Protein AF-A0AAE4SD06-F1 (afdb_monomer_lite)

Sequence (171 aa):
MPLDFTPTSIVKAAKRSFTVPITTATAFDANIAALKAADNPLGATAYQTAGASVDGVTIANEYYKATIAYLSPLGEVIGSVVIDAPTRSSYDVIVAHILADTALTAKFAADAVADR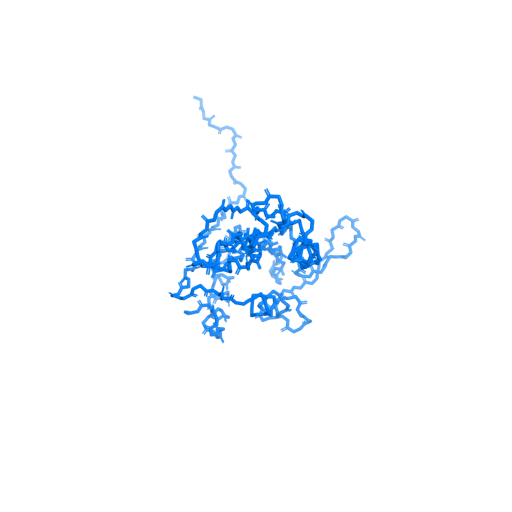DNTKDSWNVRLKIHDPTGEIYFLNFTRKDLRISSYENDAILAKVDAWADGVNSLN

Foldseek 3Di:
DDDPDDDPDDKDKDKAWAPAFQQDVVLQVVVVVLCQDPPNLLQFQWDDDPNDIDGQKDWPFKKKKWKKFKADPVRHGLDIDIDIARDPVRVVVVVVVVQPPLVVSCVSPVRIHIDTPSVPMKIWTKMWGQHPVRFIWIWIDIRTMIMIIGDRDVVSVVSVVVVLVVRPSRD

pLDDT: mean 94.77, std 4.52, range [63.09, 98.5]

Radius of gyration: 20.65 Å; chains: 1; bounding box: 43×36×71 Å

Organism: NCBI:txid3028300

Secondary structure (DSSP, 8-state):
----PPP----EEEEEE-SS----HHHHHHHHHHHHSTT-TT----EEETTEEE-SEEEEEEEEEEEEEEE-TTS-EEEEEEEEESSHHHHHHHHHHHHH-HHHHHHH-TT-EEEE-TTS-EEEEEEEEE-TTS-EEEEEEESSEEEEEEE--HHHHHHHHHHHHT-GGG-

Structure (mmCIF, N/CA/C/O backbone):
data_AF-A0AAE4SD06-F1
#
_entry.id   AF-A0AAE4SD06-F1
#
loop_
_atom_site.group_PDB
_atom_site.id
_atom_site.type_symbol
_atom_site.label_atom_id
_atom_site.label_alt_id
_atom_site.label_comp_id
_atom_site.label_asym_id
_atom_site.label_entity_id
_atom_site.label_seq_id
_atom_site.pdbx_PDB_ins_code
_atom_site.Cartn_x
_atom_site.Cartn_y
_atom_site.Cartn_z
_atom_site.occupancy
_atom_site.B_iso_or_equiv
_atom_site.auth_seq_id
_atom_site.auth_comp_id
_atom_site.auth_asym_id
_atom_site.auth_atom_id
_atom_site.pdbx_PDB_model_num
ATOM 1 N N . MET A 1 1 ? 13.742 8.979 43.463 1.00 63.09 1 MET A N 1
ATOM 2 C CA . MET A 1 1 ? 12.519 9.787 43.277 1.00 63.09 1 MET A CA 1
ATOM 3 C C . MET A 1 1 ? 11.553 8.944 42.453 1.00 63.09 1 MET A C 1
ATOM 5 O O . MET A 1 1 ? 12.032 8.369 41.480 1.00 63.09 1 MET A O 1
ATOM 9 N N . PRO A 1 2 ? 10.285 8.755 42.857 1.00 76.12 2 PRO A N 1
ATOM 10 C CA . PRO A 1 2 ? 9.317 8.011 42.049 1.00 76.12 2 PRO A CA 1
ATOM 11 C C . PRO A 1 2 ? 9.029 8.769 40.748 1.00 76.12 2 PRO A C 1
ATOM 13 O O . PRO A 1 2 ? 9.145 9.994 40.719 1.00 76.12 2 PRO A O 1
ATOM 16 N N . LEU A 1 3 ? 8.684 8.052 39.680 1.00 76.62 3 LEU A N 1
ATOM 17 C CA . LEU A 1 3 ? 8.237 8.671 38.433 1.00 76.62 3 LEU A CA 1
ATOM 18 C C . LEU A 1 3 ? 6.864 9.330 38.663 1.00 76.62 3 LEU A C 1
ATOM 20 O O . LEU A 1 3 ? 5.967 8.676 39.184 1.00 76.62 3 LEU A O 1
ATOM 24 N N . ASP A 1 4 ? 6.696 10.588 38.253 1.00 87.94 4 ASP A N 1
ATOM 25 C CA . ASP A 1 4 ? 5.440 11.360 38.389 1.00 87.94 4 ASP A CA 1
ATOM 26 C C . ASP A 1 4 ? 4.458 11.135 37.215 1.00 87.94 4 ASP A C 1
ATOM 28 O O . ASP A 1 4 ? 3.412 11.764 37.101 1.00 87.94 4 ASP A O 1
ATOM 32 N N . PHE A 1 5 ? 4.791 10.223 36.298 1.00 85.25 5 PHE A N 1
ATOM 33 C CA . PHE A 1 5 ? 3.945 9.889 35.154 1.00 85.25 5 PHE A CA 1
ATOM 34 C C . PHE A 1 5 ? 3.214 8.572 35.403 1.00 85.25 5 PHE A C 1
ATOM 36 O O . PHE A 1 5 ? 3.845 7.532 35.592 1.00 85.25 5 PHE A O 1
ATOM 43 N N . THR A 1 6 ? 1.880 8.616 35.351 1.00 85.56 6 THR A N 1
ATOM 44 C CA . THR A 1 6 ? 1.028 7.418 35.360 1.00 85.56 6 THR A CA 1
ATOM 45 C C . THR A 1 6 ? 0.612 7.085 33.924 1.00 85.56 6 THR A C 1
ATOM 47 O O . THR A 1 6 ? 0.105 7.970 33.231 1.00 85.56 6 THR A O 1
ATOM 50 N N . PRO A 1 7 ? 0.820 5.845 33.445 1.00 80.44 7 PRO A N 1
ATOM 51 C CA . PRO A 1 7 ? 0.383 5.444 32.112 1.00 80.44 7 PRO A CA 1
ATOM 52 C C . PRO A 1 7 ? -1.144 5.510 32.003 1.00 80.44 7 PRO A C 1
ATOM 54 O O . PRO A 1 7 ? -1.859 5.043 32.886 1.00 80.44 7 PRO A O 1
ATOM 57 N N . THR A 1 8 ? -1.640 6.089 30.911 1.00 83.31 8 THR A N 1
ATOM 58 C CA . THR A 1 8 ? -3.081 6.243 30.650 1.00 83.31 8 THR A CA 1
ATOM 59 C C . THR A 1 8 ? -3.677 5.090 29.843 1.00 83.31 8 THR A C 1
ATOM 61 O O . THR A 1 8 ? -4.892 4.942 29.819 1.00 83.31 8 THR A O 1
ATOM 64 N N . SER A 1 9 ? -2.838 4.295 29.174 1.00 80.75 9 SER A N 1
ATOM 65 C CA . SER A 1 9 ? -3.232 3.211 28.262 1.00 80.75 9 SER A CA 1
ATOM 66 C C . SER A 1 9 ? -2.121 2.167 28.127 1.00 80.75 9 SER A C 1
ATOM 68 O O . SER A 1 9 ? -0.939 2.472 28.320 1.00 80.75 9 SER A O 1
ATOM 70 N N . ILE A 1 10 ? -2.495 0.935 27.765 1.00 87.69 10 ILE A N 1
ATOM 71 C CA . ILE A 1 10 ? -1.563 -0.122 27.350 1.00 87.69 10 ILE A CA 1
ATOM 72 C C . ILE A 1 10 ? -1.988 -0.593 25.964 1.00 87.69 10 ILE A C 1
ATOM 74 O O . ILE A 1 10 ? -2.917 -1.384 25.819 1.00 87.69 10 ILE A O 1
ATOM 78 N N . VAL A 1 11 ? -1.258 -0.136 24.950 1.00 93.62 11 VAL A N 1
ATOM 79 C CA . VAL A 1 11 ? -1.502 -0.508 23.556 1.00 93.62 11 VAL A CA 1
ATOM 80 C C . VAL A 1 11 ? -0.590 -1.645 23.095 1.00 93.62 11 VAL A C 1
ATOM 82 O O . VAL A 1 11 ? 0.543 -1.798 23.557 1.00 93.62 11 VAL A O 1
ATOM 85 N N . LYS A 1 12 ? -1.077 -2.428 22.134 1.00 97.25 12 LYS A N 1
ATOM 86 C CA . LYS A 1 12 ? -0.453 -3.637 21.591 1.00 97.25 12 LYS A CA 1
ATOM 87 C C . LYS A 1 12 ? -0.133 -3.477 20.102 1.00 97.25 12 LYS A C 1
ATOM 89 O O . LYS A 1 12 ? -0.579 -2.548 19.419 1.00 97.25 12 LYS A O 1
ATOM 94 N N . ALA A 1 13 ? 0.679 -4.399 19.590 1.00 97.62 13 ALA A N 1
ATOM 95 C CA . ALA A 1 13 ? 0.991 -4.523 18.173 1.00 97.62 13 ALA A CA 1
ATOM 96 C C . ALA A 1 13 ? 1.226 -5.991 17.806 1.00 97.62 13 ALA A C 1
ATOM 98 O O . ALA A 1 13 ? 1.807 -6.741 18.587 1.00 97.62 13 ALA A O 1
ATOM 99 N N . ALA A 1 14 ? 0.832 -6.371 16.594 1.00 98.12 14 ALA A N 1
ATOM 100 C CA . ALA A 1 14 ? 1.065 -7.697 16.036 1.00 98.12 14 ALA A CA 1
ATOM 101 C C . ALA A 1 14 ? 1.395 -7.588 14.543 1.00 98.12 14 ALA A C 1
ATOM 103 O O . ALA A 1 14 ? 1.080 -6.591 13.890 1.00 98.12 14 ALA A O 1
ATOM 104 N N . LYS A 1 15 ? 2.067 -8.602 14.000 1.00 97.81 15 LYS A N 1
ATOM 105 C CA . LYS A 1 15 ? 2.449 -8.666 12.588 1.00 97.81 15 LYS A CA 1
ATOM 106 C C . LYS A 1 15 ? 2.148 -10.055 12.037 1.00 97.81 15 LYS A C 1
ATOM 108 O O . LYS A 1 15 ? 2.563 -11.046 12.630 1.00 97.81 15 LYS A O 1
ATOM 113 N N . ARG A 1 16 ? 1.522 -10.089 10.865 1.00 97.50 16 ARG A N 1
ATOM 114 C CA . ARG A 1 16 ? 1.410 -11.254 9.988 1.00 97.50 16 ARG A CA 1
ATOM 115 C C . ARG A 1 16 ? 2.356 -11.058 8.806 1.00 97.50 16 ARG A C 1
ATOM 117 O O . ARG A 1 16 ? 2.319 -10.018 8.156 1.00 97.50 16 ARG A O 1
ATOM 124 N N . SER A 1 17 ? 3.211 -12.039 8.547 1.00 96.75 17 SER A N 1
ATOM 125 C CA . SER A 1 17 ? 4.029 -12.089 7.329 1.00 96.75 17 SER A CA 1
ATOM 126 C C . SER A 1 17 ? 3.324 -12.972 6.307 1.00 96.75 17 SER A C 1
ATOM 128 O O . SER A 1 17 ? 2.794 -14.012 6.685 1.00 96.75 17 SER A O 1
ATOM 130 N N . PHE A 1 18 ? 3.340 -12.579 5.039 1.00 94.62 18 PHE A N 1
ATOM 131 C CA . PHE A 1 18 ? 2.748 -13.362 3.954 1.00 94.62 18 PHE A CA 1
ATOM 132 C C . PHE A 1 18 ? 3.744 -14.419 3.481 1.00 94.62 18 PHE A C 1
ATOM 134 O O . PHE A 1 18 ? 4.952 -14.151 3.447 1.00 94.62 18 PHE A O 1
ATOM 141 N N . THR A 1 19 ? 3.270 -15.607 3.099 1.00 91.75 19 THR A N 1
ATOM 142 C CA . THR A 1 19 ? 4.166 -16.644 2.560 1.00 91.75 19 THR A CA 1
ATOM 143 C C . THR A 1 19 ? 4.725 -16.258 1.192 1.00 91.75 19 THR A C 1
ATOM 145 O O . THR A 1 19 ? 5.889 -16.538 0.898 1.00 9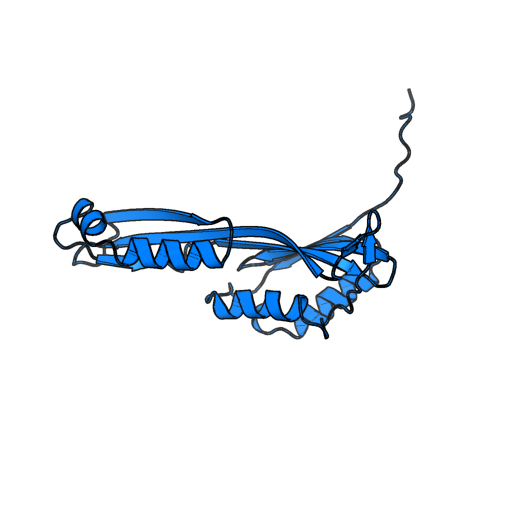1.75 19 THR A O 1
ATOM 148 N N . VAL A 1 20 ? 3.929 -15.551 0.384 1.00 92.00 20 VAL A N 1
ATOM 149 C CA . VAL A 1 20 ? 4.321 -15.031 -0.928 1.00 92.00 20 VAL A CA 1
ATOM 150 C C . VAL A 1 20 ? 4.098 -13.517 -0.972 1.00 92.00 20 VAL A C 1
ATOM 152 O O . VAL A 1 20 ? 3.016 -13.046 -0.623 1.00 92.00 20 VAL A O 1
ATOM 155 N N . PRO A 1 21 ? 5.087 -12.717 -1.419 1.00 94.00 21 PRO A N 1
ATOM 156 C CA . PRO A 1 21 ? 4.880 -11.288 -1.593 1.00 94.00 21 PRO A CA 1
ATOM 157 C C . PRO A 1 21 ? 3.788 -10.988 -2.623 1.00 94.00 21 PRO A C 1
ATOM 159 O O . PRO A 1 21 ? 3.771 -11.580 -3.701 1.00 94.00 21 PRO A O 1
ATOM 162 N N . ILE A 1 22 ? 2.948 -9.991 -2.353 1.00 94.00 22 ILE A N 1
ATOM 163 C CA . ILE A 1 22 ? 1.975 -9.485 -3.324 1.00 94.00 22 ILE A CA 1
ATOM 164 C C . ILE A 1 22 ? 2.740 -8.930 -4.534 1.00 94.00 22 ILE A C 1
ATOM 166 O O . ILE A 1 22 ? 3.547 -8.000 -4.421 1.00 94.00 22 ILE A O 1
ATOM 170 N N . THR A 1 23 ? 2.526 -9.527 -5.705 1.00 90.62 23 THR A N 1
ATOM 171 C CA . THR A 1 23 ? 3.340 -9.270 -6.903 1.00 90.62 23 THR A CA 1
ATOM 172 C C . THR A 1 23 ? 2.794 -8.162 -7.790 1.00 90.62 23 THR A C 1
ATOM 174 O O . THR A 1 23 ? 3.577 -7.514 -8.479 1.00 90.62 23 THR A O 1
ATOM 177 N N . THR A 1 24 ? 1.485 -7.911 -7.758 1.00 89.62 24 THR A N 1
ATOM 178 C CA . THR A 1 24 ? 0.836 -6.914 -8.614 1.00 89.62 24 THR A CA 1
ATOM 179 C C . THR A 1 24 ? 0.233 -5.796 -7.789 1.00 89.62 24 THR A C 1
ATOM 181 O O . THR A 1 24 ? -0.307 -6.008 -6.700 1.00 89.62 24 THR A O 1
ATOM 184 N N . ALA A 1 25 ? 0.307 -4.584 -8.329 1.00 89.81 25 ALA A N 1
ATOM 185 C CA . ALA A 1 25 ? -0.241 -3.437 -7.638 1.00 89.81 25 ALA A CA 1
ATOM 186 C C . ALA A 1 25 ? -1.770 -3.479 -7.575 1.00 89.81 25 ALA A C 1
ATOM 188 O O . ALA A 1 25 ? -2.343 -3.130 -6.557 1.00 89.81 25 ALA A O 1
ATOM 189 N N . THR A 1 26 ? -2.426 -4.026 -8.601 1.00 91.38 26 THR A N 1
ATOM 190 C CA . THR A 1 26 ? -3.875 -4.265 -8.592 1.00 91.38 26 THR A CA 1
ATOM 191 C C . THR A 1 26 ? -4.312 -5.150 -7.423 1.00 91.38 26 THR A C 1
ATOM 193 O O . THR A 1 26 ? -5.295 -4.831 -6.764 1.00 91.38 26 THR A O 1
ATOM 196 N N . ALA A 1 27 ? -3.587 -6.239 -7.132 1.00 93.25 27 ALA A N 1
ATOM 197 C CA . ALA A 1 27 ? -3.910 -7.099 -5.991 1.00 93.25 27 ALA A CA 1
ATOM 198 C C . ALA A 1 27 ? -3.667 -6.385 -4.654 1.00 93.25 27 ALA A C 1
ATOM 200 O O . ALA A 1 27 ? -4.447 -6.539 -3.719 1.00 93.25 27 ALA A O 1
ATOM 201 N N . PHE A 1 28 ? -2.609 -5.574 -4.567 1.00 95.31 28 PHE A N 1
ATOM 202 C CA . PHE A 1 28 ? -2.333 -4.766 -3.382 1.00 95.31 28 PHE A CA 1
ATOM 203 C C . PHE A 1 28 ? -3.433 -3.720 -3.138 1.00 95.31 28 PHE A C 1
ATOM 205 O O . PHE A 1 28 ? -3.999 -3.666 -2.047 1.00 95.31 28 PHE A O 1
ATOM 212 N N . ASP A 1 29 ? -3.791 -2.955 -4.168 1.00 95.00 29 ASP A N 1
ATOM 213 C CA . ASP A 1 29 ? -4.805 -1.900 -4.111 1.00 95.00 29 ASP A CA 1
ATOM 214 C C . ASP A 1 29 ? -6.200 -2.464 -3.823 1.00 95.00 29 ASP A C 1
ATOM 216 O O . ASP A 1 29 ? -6.976 -1.832 -3.108 1.00 95.00 29 ASP A O 1
ATOM 220 N N . ALA A 1 30 ? -6.513 -3.671 -4.308 1.00 95.69 30 ALA A N 1
ATOM 221 C CA . ALA A 1 30 ? -7.773 -4.349 -4.011 1.00 95.69 30 ALA A CA 1
ATOM 222 C C . ALA A 1 30 ? -7.960 -4.599 -2.504 1.00 95.69 30 ALA A C 1
ATOM 224 O O . ALA A 1 30 ? -9.058 -4.398 -1.987 1.00 95.69 30 ALA A O 1
ATOM 225 N N . ASN A 1 31 ? -6.892 -4.957 -1.780 1.00 96.25 31 ASN A N 1
ATOM 226 C CA . ASN A 1 31 ? -6.951 -5.135 -0.325 1.00 96.25 31 ASN A CA 1
ATOM 227 C C . ASN A 1 31 ? -7.241 -3.814 0.397 1.00 96.25 31 ASN A C 1
ATOM 229 O O . ASN A 1 31 ? -8.057 -3.765 1.318 1.00 96.25 31 ASN A O 1
ATOM 233 N N . ILE A 1 32 ? -6.606 -2.725 -0.046 1.00 96.94 32 ILE A N 1
ATOM 234 C CA . ILE A 1 32 ? -6.834 -1.389 0.516 1.00 96.94 32 ILE A CA 1
ATOM 235 C C . ILE A 1 32 ? -8.254 -0.902 0.205 1.00 96.94 32 ILE A C 1
ATOM 237 O O . ILE A 1 32 ? -8.928 -0.361 1.082 1.00 96.94 32 ILE A O 1
ATOM 241 N N . ALA A 1 33 ? -8.730 -1.119 -1.021 1.00 96.44 33 ALA A N 1
ATOM 242 C CA . ALA A 1 33 ? -10.077 -0.759 -1.442 1.00 96.44 33 ALA A CA 1
ATOM 243 C C . ALA A 1 33 ? -11.145 -1.523 -0.647 1.00 96.44 33 ALA A C 1
ATOM 245 O O . ALA A 1 33 ? -12.097 -0.902 -0.181 1.00 96.44 33 ALA A O 1
ATOM 24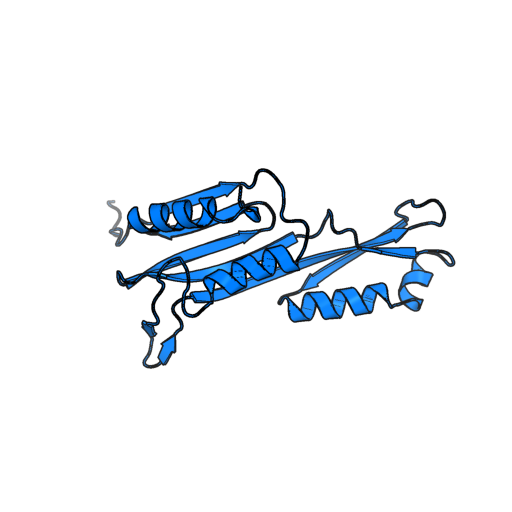6 N N . ALA A 1 34 ? -10.955 -2.828 -0.419 1.00 96.69 34 ALA A N 1
ATOM 247 C CA . ALA A 1 34 ? -11.866 -3.646 0.383 1.00 96.69 34 ALA A CA 1
ATOM 248 C C . ALA A 1 34 ? -11.999 -3.129 1.826 1.00 96.69 34 ALA A C 1
ATOM 250 O O . ALA A 1 34 ? -13.100 -3.068 2.367 1.00 96.69 34 ALA A O 1
ATOM 251 N N . LEU A 1 35 ? -10.897 -2.689 2.441 1.00 97.06 35 LEU A N 1
ATOM 252 C CA . LEU A 1 35 ? -10.925 -2.098 3.784 1.00 97.06 35 LEU A CA 1
ATOM 253 C C . LEU A 1 35 ? -11.604 -0.725 3.831 1.00 97.06 35 LEU A C 1
ATOM 255 O O . LEU A 1 35 ? -12.135 -0.348 4.869 1.00 97.06 35 LEU A O 1
ATOM 259 N N . LYS A 1 36 ? -11.586 0.034 2.733 1.00 96.62 36 LYS A N 1
ATOM 260 C CA . LYS A 1 36 ? -12.210 1.364 2.644 1.00 96.62 36 LYS A CA 1
ATOM 261 C C . LYS A 1 36 ? -13.652 1.336 2.129 1.00 96.62 36 LYS A C 1
ATOM 263 O O . LYS A 1 36 ? -14.271 2.394 2.033 1.00 96.62 36 LYS A O 1
ATOM 268 N N . ALA A 1 37 ? -14.166 0.169 1.755 1.00 95.69 37 ALA A N 1
ATOM 269 C CA . ALA A 1 37 ? -15.518 0.026 1.239 1.00 95.69 37 ALA A CA 1
ATOM 270 C C . ALA A 1 37 ? -16.575 0.321 2.320 1.00 95.69 37 ALA A C 1
ATOM 272 O O . ALA A 1 37 ? -16.298 0.284 3.519 1.00 95.69 37 ALA A O 1
ATOM 273 N N . ALA A 1 38 ? -17.808 0.614 1.901 1.00 90.88 38 ALA A N 1
ATOM 274 C CA . ALA A 1 38 ? -18.904 0.870 2.838 1.00 90.88 38 ALA A CA 1
ATOM 275 C C . ALA A 1 38 ? -19.217 -0.364 3.707 1.00 90.88 38 ALA A C 1
ATOM 277 O O . ALA A 1 38 ? -19.500 -0.235 4.895 1.00 90.88 38 ALA A O 1
ATOM 278 N N . ASP A 1 39 ? -19.104 -1.556 3.126 1.00 92.94 39 ASP A N 1
ATOM 279 C CA . ASP A 1 39 ? -19.237 -2.869 3.757 1.00 92.94 39 ASP A CA 1
ATOM 280 C C . ASP A 1 39 ? -17.893 -3.402 4.282 1.00 92.94 39 ASP A C 1
ATOM 282 O O . ASP A 1 39 ? -17.635 -4.605 4.235 1.00 92.94 39 ASP A O 1
ATOM 286 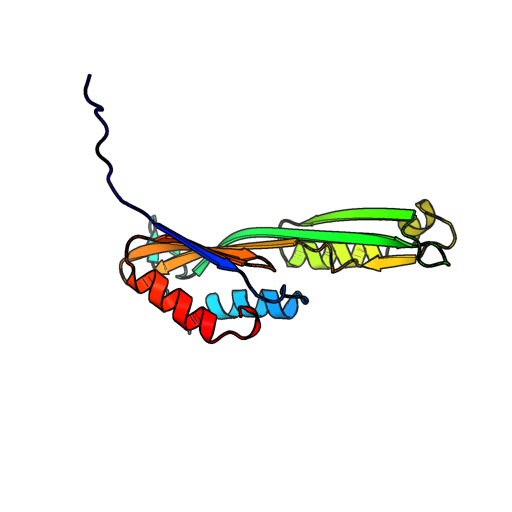N N . ASN A 1 40 ? -17.020 -2.509 4.774 1.00 95.00 40 ASN A N 1
ATOM 287 C CA . ASN A 1 40 ? -15.681 -2.896 5.205 1.00 95.00 40 ASN A CA 1
ATOM 288 C C . ASN A 1 40 ? -15.714 -4.092 6.184 1.00 95.00 40 ASN A C 1
ATOM 290 O O . ASN A 1 40 ? -16.485 -4.101 7.150 1.00 95.00 40 ASN A O 1
ATOM 294 N N . PRO A 1 41 ? -14.830 -5.084 5.990 1.00 95.88 41 PRO A N 1
ATOM 295 C CA . PRO A 1 41 ? -14.899 -6.357 6.705 1.00 95.88 41 PRO A CA 1
ATOM 296 C C . PRO A 1 41 ? -14.531 -6.251 8.191 1.00 95.88 41 PRO A C 1
ATOM 298 O O . PRO A 1 41 ? -14.779 -7.181 8.954 1.00 95.88 41 PRO A O 1
ATOM 301 N N . LEU A 1 42 ? -13.945 -5.129 8.617 1.00 97.00 42 LEU A N 1
ATOM 302 C CA . LEU A 1 42 ? -13.561 -4.889 10.010 1.00 97.00 42 LEU A CA 1
ATOM 303 C C . LEU A 1 42 ? -14.674 -4.198 10.814 1.00 97.00 42 LEU A C 1
ATOM 305 O O . LEU A 1 42 ? -14.547 -4.043 12.030 1.00 97.00 42 LEU A O 1
ATOM 309 N N . GLY A 1 43 ? -15.768 -3.805 10.152 1.00 96.00 43 GLY A N 1
ATOM 310 C CA . GLY A 1 43 ? -16.897 -3.114 10.768 1.00 96.00 43 GLY A CA 1
ATOM 311 C C . GLY A 1 43 ? -16.554 -1.711 11.265 1.00 96.00 43 GLY A C 1
ATOM 312 O O . GLY A 1 43 ? -17.187 -1.232 12.199 1.00 96.00 43 GLY A O 1
ATOM 313 N N . ALA A 1 44 ? -15.542 -1.065 10.686 1.00 97.31 44 ALA A N 1
ATOM 314 C CA . ALA A 1 44 ? -15.123 0.279 11.049 1.00 97.31 44 ALA A CA 1
ATOM 315 C C . ALA A 1 44 ? -16.253 1.291 10.823 1.00 97.31 44 ALA A C 1
ATOM 317 O O . ALA A 1 44 ? -16.948 1.241 9.804 1.00 97.31 44 ALA A O 1
ATOM 318 N N . THR A 1 45 ? -16.415 2.226 11.756 1.00 96.88 45 THR A N 1
ATOM 319 C CA . THR A 1 45 ? -17.509 3.207 11.752 1.00 96.88 45 THR A CA 1
ATOM 320 C C . THR A 1 45 ? -16.977 4.626 11.680 1.00 96.88 45 THR A C 1
ATOM 322 O O . THR A 1 45 ? -15.947 4.945 12.271 1.00 96.88 45 THR A O 1
ATOM 325 N N . ALA A 1 46 ? -17.691 5.497 10.966 1.00 96.12 46 ALA A N 1
ATOM 326 C CA . ALA A 1 46 ? -17.384 6.921 10.959 1.00 96.12 46 ALA A CA 1
ATOM 327 C C . ALA A 1 46 ? -17.490 7.513 12.374 1.00 96.12 46 ALA A C 1
ATOM 329 O O . ALA A 1 46 ? -18.316 7.085 13.183 1.00 96.12 46 ALA A O 1
ATOM 330 N N . TYR A 1 47 ? -16.669 8.520 12.657 1.00 94.94 47 TYR A N 1
ATOM 331 C CA . TYR A 1 47 ? -16.608 9.171 13.963 1.00 94.94 47 TYR A CA 1
ATOM 332 C C . TYR A 1 47 ? -16.499 10.689 13.823 1.00 94.94 47 TYR A C 1
ATOM 334 O O . TYR A 1 47 ? -16.252 11.215 12.738 1.00 94.94 47 TYR A O 1
ATOM 342 N N . GLN A 1 48 ? -16.724 11.408 14.922 1.00 95.56 48 GLN A N 1
ATOM 343 C CA . GLN A 1 48 ? -16.650 12.868 14.952 1.00 95.56 48 GLN A CA 1
ATOM 344 C C . GLN A 1 48 ? -15.353 13.318 15.620 1.00 95.56 48 GLN A C 1
ATOM 346 O O . GLN A 1 48 ? -15.009 12.858 16.708 1.00 95.56 48 GLN A O 1
ATOM 351 N N . THR A 1 49 ? -14.640 14.256 15.002 1.00 91.81 49 THR A N 1
ATOM 352 C CA . THR A 1 49 ? -13.462 14.894 15.597 1.00 91.81 49 THR A CA 1
ATOM 353 C C . THR A 1 49 ? -13.468 16.382 15.285 1.00 91.81 49 THR A C 1
ATOM 355 O O . THR A 1 49 ? -13.699 16.778 14.147 1.00 91.81 49 THR A O 1
ATOM 358 N N . ALA A 1 50 ? -13.280 17.226 16.302 1.00 91.00 50 ALA A N 1
ATOM 359 C CA . ALA A 1 50 ? -13.315 18.687 16.159 1.00 91.00 50 ALA A CA 1
ATOM 360 C C . ALA A 1 50 ? -14.549 19.230 15.388 1.00 91.00 50 ALA A C 1
ATOM 362 O O . ALA A 1 50 ? -14.451 20.214 14.662 1.00 91.00 50 ALA A O 1
ATOM 363 N N . GLY A 1 51 ? -15.712 18.579 15.533 1.00 90.94 51 GLY A N 1
ATOM 364 C CA . GLY A 1 51 ? -16.953 18.961 14.845 1.00 90.94 51 GLY A CA 1
ATOM 365 C C . GLY A 1 51 ? -17.057 18.524 13.377 1.00 90.94 51 GLY A C 1
ATOM 366 O O . GLY A 1 51 ? -18.046 18.858 12.731 1.00 90.94 51 GLY A O 1
ATOM 367 N N . ALA A 1 52 ? -16.081 17.774 12.858 1.00 93.38 52 ALA A N 1
ATOM 368 C CA . ALA A 1 52 ? -16.088 17.212 11.511 1.00 93.38 52 ALA A CA 1
ATOM 369 C C . ALA A 1 52 ? -16.208 15.681 11.535 1.00 93.38 52 ALA A C 1
ATOM 371 O O . ALA A 1 52 ? -15.593 15.009 12.371 1.00 93.38 52 ALA A O 1
ATOM 372 N N . SER A 1 53 ? -16.968 15.142 10.578 1.00 95.00 53 SER A N 1
ATOM 373 C CA . SER A 1 53 ? -17.111 13.698 10.398 1.00 95.00 53 SER A CA 1
ATOM 374 C C . SER A 1 53 ? -15.895 13.145 9.666 1.00 95.00 53 SER A C 1
ATOM 376 O O . SER A 1 53 ? -15.459 13.704 8.660 1.00 95.00 53 SER A O 1
ATOM 378 N N . VAL A 1 54 ? -15.345 12.056 10.195 1.00 95.44 54 VAL A N 1
ATOM 379 C CA . VAL A 1 54 ? -14.223 11.315 9.622 1.00 95.44 54 VAL A CA 1
ATOM 380 C C . VAL A 1 54 ? -14.683 9.898 9.326 1.00 95.44 54 VAL A C 1
ATOM 382 O O . VAL A 1 54 ? -15.313 9.260 10.172 1.00 95.44 54 VAL A O 1
ATOM 385 N N . ASP A 1 55 ? -14.341 9.406 8.139 1.00 96.50 55 ASP A N 1
ATOM 386 C CA . ASP A 1 55 ? -14.633 8.036 7.727 1.00 96.50 55 ASP A CA 1
ATOM 387 C C . ASP A 1 55 ? -13.998 7.016 8.682 1.00 96.50 55 ASP A C 1
ATOM 389 O O . ASP A 1 55 ? -12.924 7.242 9.248 1.00 96.50 55 ASP A O 1
ATOM 393 N N . GLY A 1 56 ? -14.643 5.856 8.831 1.00 96.94 56 GLY A N 1
ATOM 394 C CA . GLY A 1 56 ? -14.155 4.799 9.723 1.00 96.94 56 GLY A CA 1
ATOM 395 C C . GLY A 1 56 ? -12.789 4.242 9.324 1.00 96.94 56 GLY A C 1
ATOM 396 O O . GLY A 1 56 ? -12.048 3.769 10.183 1.00 96.94 56 GLY A O 1
ATOM 397 N N . VAL A 1 57 ? -12.426 4.350 8.042 1.00 98.12 57 VAL A N 1
ATOM 398 C CA . VAL A 1 57 ? -11.105 3.986 7.523 1.00 98.12 57 VAL A CA 1
ATOM 399 C C . VAL A 1 57 ? -10.553 5.129 6.684 1.00 98.12 57 VAL A C 1
ATOM 401 O O . VAL A 1 57 ? -11.123 5.512 5.665 1.00 98.12 57 VAL A O 1
ATOM 404 N N . THR A 1 58 ? -9.393 5.647 7.079 1.00 97.31 58 THR A N 1
ATOM 405 C CA . THR A 1 58 ? -8.681 6.709 6.354 1.00 97.31 58 THR A CA 1
ATOM 406 C C . THR A 1 58 ? -7.232 6.312 6.097 1.00 97.31 58 THR A C 1
ATOM 408 O O . THR A 1 58 ? -6.649 5.515 6.832 1.00 97.31 58 THR A O 1
ATOM 411 N N . ILE A 1 59 ? -6.628 6.856 5.039 1.00 97.19 59 ILE A N 1
ATOM 412 C CA . ILE A 1 59 ? -5.190 6.690 4.796 1.00 97.19 59 ILE A CA 1
ATOM 413 C C . ILE A 1 59 ? -4.460 7.682 5.702 1.00 97.19 59 ILE A C 1
ATOM 415 O O . ILE A 1 59 ? -4.645 8.889 5.575 1.00 97.19 59 ILE A O 1
ATOM 419 N N . ALA A 1 60 ? -3.645 7.172 6.625 1.00 96.88 60 ALA A N 1
ATOM 420 C CA . ALA A 1 60 ? -2.807 7.994 7.494 1.00 96.88 60 ALA A CA 1
ATOM 421 C C . ALA A 1 60 ? -1.555 8.477 6.753 1.00 96.88 60 ALA A C 1
ATOM 423 O O . ALA A 1 60 ? -1.164 9.634 6.873 1.00 96.88 60 ALA A O 1
ATOM 424 N N . ASN A 1 61 ? -0.931 7.577 5.992 1.00 95.81 61 ASN A N 1
ATOM 425 C CA . ASN A 1 61 ? 0.175 7.867 5.091 1.00 95.81 61 ASN A CA 1
ATOM 426 C C . ASN A 1 61 ? 0.322 6.724 4.079 1.00 95.81 61 ASN A C 1
ATOM 428 O O . ASN A 1 61 ? -0.011 5.576 4.377 1.00 95.81 61 ASN A O 1
ATOM 432 N N . GLU A 1 62 ? 0.880 7.022 2.913 1.00 97.31 62 GLU A N 1
ATOM 433 C CA . GLU A 1 62 ? 1.238 6.027 1.905 1.00 97.31 62 GLU A CA 1
ATOM 434 C C . GLU A 1 62 ? 2.546 6.423 1.210 1.00 97.31 62 GLU A C 1
ATOM 436 O O . GLU A 1 62 ? 2.912 7.598 1.184 1.00 97.31 62 GLU A O 1
ATOM 441 N N . TYR A 1 63 ? 3.280 5.434 0.705 1.00 96.12 63 TYR A N 1
ATOM 442 C CA . TYR A 1 63 ? 4.443 5.636 -0.156 1.00 96.12 63 TYR A CA 1
ATOM 443 C C . TYR A 1 63 ? 4.679 4.409 -1.038 1.00 96.12 63 TYR A C 1
ATOM 445 O O . TYR A 1 63 ? 4.475 3.262 -0.624 1.00 96.12 63 TYR A O 1
ATOM 453 N N . TYR A 1 64 ? 5.139 4.653 -2.263 1.00 96.56 64 TYR A N 1
ATOM 454 C CA . TYR A 1 64 ? 5.365 3.618 -3.266 1.00 96.56 64 TYR A CA 1
ATOM 455 C C . TYR A 1 64 ? 6.712 3.831 -3.937 1.00 96.56 64 TYR A C 1
ATOM 457 O O . TYR A 1 64 ? 6.985 4.890 -4.500 1.00 96.56 64 TYR A O 1
ATOM 465 N N . LYS A 1 65 ? 7.535 2.786 -3.920 1.00 96.00 65 LYS A N 1
ATOM 466 C CA . LYS A 1 65 ? 8.836 2.750 -4.572 1.00 96.00 65 LYS A CA 1
ATOM 467 C C . LYS A 1 65 ? 8.804 1.840 -5.778 1.00 96.00 65 LYS A C 1
ATOM 469 O O . LYS A 1 65 ? 8.298 0.720 -5.688 1.00 96.00 65 LYS A O 1
ATOM 474 N N . ALA A 1 66 ? 9.358 2.332 -6.879 1.00 95.56 66 ALA A N 1
ATOM 475 C CA . ALA A 1 66 ? 9.597 1.563 -8.093 1.00 95.56 66 ALA A CA 1
ATOM 476 C C . ALA A 1 66 ? 11.067 1.610 -8.469 1.00 95.56 66 ALA A C 1
ATOM 478 O O . ALA A 1 66 ? 11.749 2.600 -8.204 1.00 95.56 66 ALA A O 1
ATOM 479 N N . THR A 1 67 ? 11.533 0.551 -9.124 1.00 96.06 67 THR A N 1
ATOM 480 C CA . THR A 1 67 ? 12.845 0.538 -9.771 1.00 96.06 67 THR A CA 1
ATOM 481 C C . THR A 1 67 ? 12.673 0.301 -11.263 1.00 96.06 67 THR A C 1
ATOM 483 O O . THR A 1 67 ? 12.056 -0.678 -11.676 1.00 96.06 67 THR A O 1
ATOM 486 N N . ILE A 1 68 ? 13.239 1.195 -12.068 1.00 96.94 68 ILE A N 1
ATOM 487 C CA . ILE A 1 68 ? 13.380 1.012 -13.512 1.00 96.94 68 ILE A CA 1
ATOM 488 C C . ILE A 1 68 ? 14.846 0.695 -13.769 1.00 96.94 68 ILE A C 1
ATOM 490 O O . ILE A 1 68 ? 15.720 1.510 -13.467 1.00 96.94 68 ILE A O 1
ATOM 494 N N . ALA A 1 69 ? 15.108 -0.509 -14.260 1.00 97.19 69 ALA A N 1
ATOM 495 C CA . ALA A 1 69 ? 16.427 -0.946 -14.677 1.00 97.19 69 ALA A CA 1
ATOM 496 C C . ALA A 1 69 ? 16.641 -0.574 -16.146 1.00 97.19 69 ALA A C 1
ATOM 498 O O . ALA A 1 69 ? 15.723 -0.645 -16.955 1.00 97.19 69 ALA A O 1
ATOM 499 N N . TYR A 1 70 ? 17.863 -0.190 -16.487 1.00 97.69 70 TYR A N 1
ATOM 500 C CA . TYR A 1 70 ? 18.286 0.009 -17.866 1.00 97.69 70 TYR A CA 1
ATOM 501 C C . TYR A 1 70 ? 19.201 -1.150 -18.220 1.00 97.69 70 TYR A C 1
ATOM 503 O O . TYR A 1 70 ? 20.180 -1.400 -17.510 1.00 97.69 70 TYR A O 1
ATOM 511 N N . LEU A 1 71 ? 18.838 -1.884 -19.265 1.00 97.38 71 LEU A N 1
ATOM 512 C CA . LEU A 1 71 ? 19.467 -3.137 -19.656 1.00 97.38 71 LEU A CA 1
ATOM 513 C C . LEU A 1 71 ? 20.300 -2.948 -20.923 1.00 97.38 71 LEU A C 1
ATOM 515 O O . LEU A 1 71 ? 19.885 -2.225 -21.829 1.00 97.38 71 LEU A O 1
ATOM 519 N N . SER A 1 72 ? 21.448 -3.619 -21.004 1.00 96.00 72 SER A N 1
ATOM 520 C CA . SER A 1 72 ? 22.183 -3.795 -22.260 1.00 96.00 72 SER A CA 1
ATOM 521 C C . SER A 1 72 ? 21.397 -4.702 -23.223 1.00 96.00 72 SER A C 1
ATOM 523 O O . SER A 1 72 ? 20.484 -5.414 -22.788 1.00 96.00 72 SER A O 1
ATOM 525 N N . PRO A 1 73 ? 21.781 -4.792 -24.510 1.00 94.81 73 PRO A N 1
ATOM 526 C CA . PRO A 1 73 ? 21.185 -5.765 -25.432 1.00 94.81 73 PRO A CA 1
ATOM 527 C C . PRO A 1 73 ? 21.331 -7.228 -24.991 1.00 94.81 73 PRO A C 1
ATOM 529 O O . PRO A 1 73 ? 20.606 -8.092 -25.478 1.00 94.81 73 PRO A O 1
ATOM 532 N N . LEU A 1 74 ? 22.270 -7.516 -24.082 1.00 95.06 74 LEU A N 1
ATOM 533 C CA . LEU A 1 74 ? 22.484 -8.845 -23.504 1.00 95.06 74 LEU A CA 1
ATOM 534 C C . LEU A 1 74 ? 21.636 -9.090 -22.241 1.00 95.06 74 LEU A C 1
ATOM 536 O O . LEU A 1 74 ? 21.710 -10.170 -21.660 1.00 95.06 74 LEU A O 1
ATOM 540 N N . GLY A 1 75 ? 20.829 -8.111 -21.815 1.00 93.88 75 GLY A N 1
ATOM 541 C CA . GLY A 1 75 ? 19.972 -8.196 -20.629 1.00 93.88 75 GLY A CA 1
ATOM 542 C C . GLY A 1 75 ? 20.676 -7.859 -19.311 1.00 93.88 75 GLY A C 1
ATOM 543 O O . GLY A 1 75 ? 20.113 -8.080 -18.240 1.00 93.88 75 GLY A O 1
ATOM 544 N N . GLU A 1 76 ? 21.897 -7.328 -19.356 1.00 95.75 76 GLU A N 1
ATOM 545 C CA . GLU A 1 76 ? 22.640 -6.943 -18.154 1.00 95.75 76 GLU A CA 1
ATOM 546 C C . GLU A 1 76 ? 22.184 -5.572 -17.658 1.00 95.75 76 GLU A C 1
ATOM 548 O O . GLU A 1 76 ? 22.062 -4.637 -18.445 1.00 95.75 76 GLU A O 1
ATOM 553 N N . VAL A 1 77 ? 21.982 -5.418 -16.348 1.00 96.62 77 VAL A N 1
ATOM 554 C CA . VAL A 1 77 ? 21.645 -4.116 -15.759 1.00 96.62 77 VAL A CA 1
ATOM 555 C C . VAL A 1 77 ? 22.862 -3.190 -15.838 1.00 96.62 77 VAL A C 1
ATOM 557 O O . VAL A 1 77 ? 23.838 -3.379 -15.115 1.00 96.62 77 VAL A O 1
ATOM 560 N N . ILE A 1 78 ? 22.779 -2.162 -16.680 1.00 96.88 78 ILE A N 1
ATOM 561 C CA . ILE A 1 78 ? 23.810 -1.125 -16.860 1.00 96.88 78 ILE A CA 1
ATOM 562 C C . ILE A 1 78 ? 23.503 0.156 -16.072 1.00 96.88 78 ILE A C 1
ATOM 564 O O . ILE A 1 78 ? 24.347 1.043 -15.958 1.00 96.88 78 ILE A O 1
ATOM 568 N N . GLY A 1 79 ? 22.305 0.257 -15.495 1.00 96.12 79 GLY A N 1
ATOM 569 C CA . GLY A 1 79 ? 21.914 1.359 -14.627 1.00 96.12 79 GLY A CA 1
ATOM 570 C C . GLY A 1 79 ? 20.500 1.202 -14.086 1.00 96.12 79 GLY A C 1
ATOM 571 O O . GLY A 1 79 ? 19.776 0.274 -14.442 1.00 96.12 79 GLY A O 1
ATOM 572 N N . SER A 1 80 ? 20.092 2.113 -13.205 1.00 96.69 80 SER A N 1
ATOM 573 C CA . SER A 1 80 ? 18.734 2.112 -12.663 1.00 96.69 80 SER A CA 1
ATOM 574 C C . SER A 1 80 ? 18.297 3.491 -12.193 1.00 96.69 80 SER A C 1
ATOM 576 O O . SER A 1 80 ? 19.112 4.263 -11.688 1.00 96.69 80 SER A O 1
ATOM 578 N N . VAL A 1 81 ? 16.995 3.747 -12.263 1.00 97.00 81 VAL A N 1
ATOM 579 C CA . VAL A 1 81 ? 16.323 4.871 -11.609 1.00 97.00 81 VAL A CA 1
ATOM 580 C C . VAL A 1 81 ? 15.378 4.320 -10.548 1.00 97.00 81 VAL A C 1
ATOM 582 O O . VAL A 1 81 ? 14.605 3.398 -10.810 1.00 97.00 81 VAL A O 1
ATOM 585 N N . VAL A 1 82 ? 15.439 4.893 -9.346 1.00 96.25 82 VAL A N 1
ATOM 586 C CA . VAL A 1 82 ? 14.519 4.578 -8.248 1.00 96.25 82 VAL A CA 1
ATOM 587 C C . VAL A 1 82 ? 13.551 5.736 -8.079 1.00 96.25 82 VAL A C 1
ATOM 589 O O . VAL A 1 82 ? 13.957 6.892 -7.980 1.00 96.25 82 VAL A O 1
ATOM 592 N N . ILE A 1 83 ? 12.269 5.408 -8.037 1.00 95.62 83 ILE A N 1
ATOM 593 C CA . ILE A 1 83 ? 11.171 6.348 -7.845 1.00 95.62 83 ILE A CA 1
ATOM 594 C C . ILE A 1 83 ? 10.695 6.209 -6.405 1.00 95.62 83 ILE A C 1
ATOM 596 O O . ILE A 1 83 ? 10.535 5.089 -5.924 1.00 95.62 83 ILE A O 1
ATOM 600 N N . ASP A 1 84 ? 10.444 7.334 -5.741 1.00 95.88 84 ASP A N 1
ATOM 601 C CA . ASP A 1 84 ? 9.762 7.393 -4.449 1.00 95.88 84 ASP A CA 1
ATOM 602 C C . ASP A 1 84 ? 8.550 8.315 -4.600 1.00 95.88 84 ASP A C 1
ATOM 604 O O . ASP A 1 84 ? 8.693 9.525 -4.785 1.00 95.88 84 ASP A O 1
ATOM 608 N N . ALA A 1 85 ? 7.358 7.725 -4.639 1.00 96.06 85 ALA A N 1
ATOM 609 C CA . ALA A 1 85 ? 6.116 8.422 -4.930 1.00 96.06 85 ALA A CA 1
ATOM 610 C C . ALA A 1 85 ? 5.221 8.489 -3.681 1.00 96.06 85 ALA A C 1
ATOM 612 O O . ALA A 1 85 ? 4.985 7.460 -3.040 1.00 96.06 85 ALA A O 1
ATOM 613 N N . PRO A 1 86 ? 4.660 9.670 -3.358 1.00 95.44 86 PRO A N 1
ATOM 614 C CA . PRO A 1 86 ? 3.862 9.866 -2.148 1.00 95.44 86 PRO A CA 1
ATOM 615 C C . PRO A 1 86 ? 2.424 9.349 -2.267 1.00 95.44 86 PRO A C 1
ATOM 617 O O . PRO A 1 86 ? 1.716 9.326 -1.272 1.00 95.44 86 PRO A O 1
ATOM 620 N N . THR A 1 87 ? 1.965 8.986 -3.470 1.00 95.44 87 THR A N 1
ATOM 621 C CA . THR A 1 87 ? 0.622 8.434 -3.710 1.00 95.44 87 THR A CA 1
ATOM 622 C C . THR A 1 87 ? 0.667 7.374 -4.803 1.00 95.44 87 THR A C 1
ATOM 624 O O . THR A 1 87 ? 1.568 7.382 -5.651 1.00 95.44 87 THR A O 1
ATOM 627 N N . ARG A 1 88 ? -0.348 6.504 -4.833 1.00 93.69 88 ARG A N 1
ATOM 628 C CA . ARG A 1 88 ? -0.516 5.489 -5.882 1.00 93.69 88 ARG A CA 1
ATOM 629 C C . ARG A 1 88 ? -0.641 6.101 -7.282 1.00 93.69 88 ARG A C 1
ATOM 631 O O . ARG A 1 88 ? -0.024 5.627 -8.229 1.00 93.69 88 ARG A O 1
ATOM 638 N N . SER A 1 89 ? -1.388 7.197 -7.395 1.00 94.12 89 SER A N 1
ATOM 639 C CA . SER A 1 89 ? -1.584 7.901 -8.667 1.00 94.12 89 SER A CA 1
ATOM 640 C C . SER A 1 89 ? -0.278 8.517 -9.180 1.00 94.12 89 SER A C 1
ATOM 642 O O . SER A 1 89 ? 0.100 8.314 -10.333 1.00 94.12 89 SER A O 1
ATOM 644 N N . SER A 1 90 ? 0.477 9.198 -8.305 1.00 95.31 90 SER A N 1
ATOM 645 C CA . SER A 1 90 ? 1.796 9.737 -8.660 1.00 95.31 90 SER A CA 1
ATOM 646 C C . SER A 1 90 ? 2.762 8.632 -9.078 1.00 95.31 90 SER A C 1
ATOM 648 O O . SER A 1 90 ? 3.512 8.811 -10.032 1.00 95.31 90 SER A O 1
ATOM 650 N N . TYR A 1 91 ? 2.733 7.492 -8.387 1.00 94.88 91 TYR A N 1
ATOM 651 C CA . TYR A 1 91 ? 3.557 6.336 -8.716 1.00 94.88 91 TYR A CA 1
ATOM 652 C C . TYR A 1 91 ? 3.322 5.853 -10.151 1.00 94.88 91 TYR A C 1
ATOM 654 O O . TYR A 1 91 ? 4.280 5.749 -10.915 1.00 94.88 91 TYR A O 1
ATOM 662 N N . ASP A 1 92 ? 2.066 5.608 -10.534 1.00 94.12 92 ASP A N 1
ATOM 663 C CA . ASP A 1 92 ? 1.749 5.077 -11.864 1.00 94.12 92 ASP A CA 1
ATOM 664 C C . ASP A 1 92 ? 2.117 6.074 -12.975 1.00 94.12 92 ASP A C 1
ATOM 666 O O . ASP A 1 92 ? 2.707 5.685 -13.985 1.00 94.12 92 ASP A O 1
ATOM 670 N N . VAL A 1 93 ? 1.860 7.371 -12.759 1.00 96.69 93 VAL A N 1
ATOM 671 C CA . VAL A 1 93 ? 2.226 8.436 -13.709 1.00 96.69 93 VAL A CA 1
ATOM 672 C C . VAL A 1 93 ? 3.745 8.542 -13.872 1.00 96.69 93 VAL A C 1
ATOM 674 O O . VAL A 1 93 ? 4.237 8.560 -14.998 1.00 96.69 93 VAL A O 1
ATOM 677 N N . ILE A 1 94 ? 4.504 8.591 -12.773 1.00 96.38 94 ILE A N 1
ATOM 678 C CA . ILE A 1 94 ? 5.964 8.765 -12.822 1.00 96.38 94 ILE A CA 1
ATOM 679 C C . ILE A 1 94 ? 6.642 7.539 -13.448 1.00 96.38 94 ILE A C 1
ATOM 681 O O . ILE A 1 94 ? 7.534 7.698 -14.281 1.00 96.38 94 ILE A O 1
ATOM 685 N N . VAL A 1 95 ? 6.204 6.323 -13.096 1.00 95.69 95 VAL A N 1
ATOM 686 C CA . VAL A 1 95 ? 6.721 5.082 -13.696 1.00 95.69 95 VAL A CA 1
ATOM 687 C C . VAL A 1 95 ? 6.485 5.073 -15.205 1.00 95.69 95 VAL A C 1
ATOM 689 O O . VAL A 1 95 ? 7.419 4.805 -15.959 1.00 95.69 95 VAL A O 1
ATOM 692 N N . ALA A 1 96 ? 5.269 5.404 -15.653 1.00 96.44 96 ALA A N 1
ATOM 693 C CA . ALA A 1 96 ? 4.948 5.465 -17.077 1.00 96.44 96 ALA A CA 1
ATOM 694 C C . ALA A 1 96 ? 5.792 6.517 -17.814 1.00 96.44 96 ALA A C 1
ATOM 696 O O . ALA A 1 96 ? 6.304 6.241 -18.897 1.00 96.44 96 ALA A O 1
ATOM 697 N N . HIS A 1 97 ? 5.984 7.694 -17.212 1.00 97.44 97 HIS A N 1
ATOM 698 C CA . HIS A 1 97 ? 6.812 8.755 -17.784 1.00 97.44 97 HIS A CA 1
ATOM 699 C C . HIS A 1 97 ? 8.272 8.333 -17.958 1.00 97.44 97 HIS A C 1
ATOM 701 O O . HIS A 1 97 ? 8.832 8.547 -19.028 1.00 97.44 97 HIS A O 1
ATOM 707 N N . ILE A 1 98 ? 8.886 7.729 -16.936 1.00 96.88 98 ILE A N 1
ATOM 708 C CA . ILE A 1 98 ? 10.304 7.345 -16.998 1.00 96.88 98 ILE A CA 1
ATOM 709 C C . ILE A 1 98 ? 10.516 6.174 -17.963 1.00 96.88 98 ILE A C 1
ATOM 711 O O . ILE A 1 98 ? 11.474 6.197 -18.727 1.00 96.88 98 ILE A O 1
ATOM 715 N N . LEU A 1 99 ? 9.616 5.182 -17.987 1.00 96.38 99 LEU A N 1
ATOM 716 C CA . LEU A 1 99 ? 9.700 4.072 -18.948 1.00 96.38 99 LEU A CA 1
ATOM 717 C C . LEU A 1 99 ? 9.568 4.541 -20.405 1.00 96.38 99 LEU A C 1
ATOM 719 O O . LEU A 1 99 ? 10.166 3.943 -21.294 1.00 96.38 99 LEU A O 1
ATOM 723 N N . ALA A 1 100 ? 8.789 5.596 -20.655 1.00 96.94 100 ALA A N 1
ATOM 724 C CA . ALA A 1 100 ? 8.608 6.163 -21.990 1.00 96.94 100 ALA A CA 1
ATOM 725 C C . ALA A 1 100 ? 9.713 7.160 -22.396 1.00 96.94 100 ALA A C 1
ATOM 727 O O . ALA A 1 100 ? 9.747 7.590 -23.552 1.00 96.94 100 ALA A O 1
ATOM 728 N N . ASP A 1 101 ? 10.609 7.549 -21.481 1.00 97.50 101 ASP A N 1
ATOM 729 C CA . ASP A 1 101 ? 11.653 8.542 -21.742 1.00 97.50 101 ASP A CA 1
ATOM 730 C C . ASP A 1 101 ? 12.847 7.919 -22.487 1.00 97.50 101 ASP A C 1
ATOM 732 O O . ASP A 1 101 ? 13.835 7.440 -21.916 1.00 97.50 101 ASP A O 1
ATOM 736 N N . THR A 1 102 ? 12.760 7.945 -23.816 1.00 96.56 102 THR A N 1
ATOM 737 C CA . THR A 1 102 ? 13.821 7.459 -24.706 1.00 96.56 102 THR A CA 1
ATOM 738 C C . THR A 1 102 ? 15.087 8.312 -24.633 1.00 96.56 102 THR A C 1
ATOM 740 O O . THR A 1 102 ? 16.184 7.793 -24.843 1.00 96.56 102 THR A O 1
ATOM 743 N N . ALA A 1 103 ? 14.971 9.601 -24.293 1.00 96.88 103 ALA A N 1
ATOM 744 C CA . ALA A 1 103 ? 16.119 10.492 -24.169 1.00 96.88 103 ALA A CA 1
ATOM 745 C C . ALA A 1 103 ? 16.939 10.161 -22.918 1.00 96.88 103 ALA A C 1
ATOM 747 O O . ALA A 1 103 ? 18.168 10.118 -22.998 1.00 96.88 103 ALA A O 1
ATOM 748 N N . LEU A 1 104 ? 16.271 9.887 -21.793 1.00 96.12 104 LEU A N 1
ATOM 749 C CA . LEU A 1 104 ? 16.898 9.384 -20.573 1.00 96.12 104 LEU A CA 1
ATOM 750 C C . LEU A 1 104 ? 17.498 7.992 -20.793 1.00 96.12 104 LEU A C 1
ATOM 752 O O . LEU A 1 104 ? 18.649 7.766 -20.424 1.00 96.12 104 LEU A O 1
ATOM 756 N N . THR A 1 105 ? 16.766 7.092 -21.454 1.00 97.25 105 THR A N 1
ATOM 757 C CA . THR A 1 105 ? 17.251 5.742 -21.794 1.00 97.25 105 THR A CA 1
ATOM 758 C C . THR A 1 105 ? 18.566 5.801 -22.576 1.00 97.25 105 THR A C 1
ATOM 760 O O . THR A 1 105 ? 19.547 5.163 -22.192 1.00 97.25 105 THR A O 1
ATOM 763 N N . ALA A 1 106 ? 18.644 6.668 -23.590 1.00 96.38 106 ALA A N 1
ATOM 764 C CA . ALA A 1 106 ? 19.846 6.866 -24.399 1.00 96.38 106 ALA A CA 1
ATOM 765 C C . ALA A 1 106 ? 21.047 7.451 -23.623 1.00 96.38 106 ALA A C 1
ATOM 767 O O . ALA A 1 106 ? 22.168 7.435 -24.136 1.00 96.38 106 ALA A O 1
ATOM 768 N N . LYS A 1 107 ? 20.853 7.981 -22.401 1.00 97.12 107 LYS A N 1
ATOM 769 C CA . LYS A 1 107 ? 21.962 8.410 -21.525 1.00 97.12 107 LYS A CA 1
ATOM 770 C C . LYS A 1 107 ? 22.653 7.253 -20.814 1.00 97.12 107 LYS A C 1
ATOM 772 O O . LYS A 1 107 ? 23.797 7.434 -20.407 1.00 97.12 107 LYS A O 1
ATOM 777 N N . PHE A 1 108 ? 21.998 6.100 -20.678 1.00 95.44 108 PHE A N 1
ATOM 778 C CA . PHE A 1 108 ? 22.630 4.896 -20.137 1.00 95.44 108 PHE A CA 1
ATOM 779 C C . PHE A 1 108 ? 23.450 4.172 -21.211 1.00 95.44 108 PHE A C 1
ATOM 781 O O . PHE A 1 108 ? 24.632 3.919 -20.998 1.00 95.44 108 PHE A O 1
ATOM 788 N N . ALA A 1 109 ? 22.854 3.896 -22.374 1.00 95.06 109 ALA A N 1
ATOM 789 C CA . ALA A 1 109 ? 23.541 3.453 -23.591 1.00 95.06 109 ALA A CA 1
ATOM 790 C C . ALA A 1 109 ? 22.641 3.683 -24.818 1.00 95.06 109 ALA A C 1
ATOM 792 O O . ALA A 1 109 ? 21.423 3.788 -24.682 1.00 95.06 109 ALA A O 1
ATOM 793 N N . ALA A 1 110 ? 23.225 3.756 -26.019 1.00 93.00 110 ALA A N 1
ATOM 794 C CA . ALA A 1 110 ? 22.478 4.029 -27.256 1.00 93.00 110 ALA A CA 1
ATOM 795 C C . ALA A 1 110 ? 21.439 2.943 -27.599 1.00 93.00 110 ALA A C 1
ATOM 797 O O . ALA A 1 110 ? 20.424 3.234 -28.224 1.00 93.00 110 ALA A O 1
ATOM 798 N N . ASP A 1 111 ? 21.704 1.709 -27.182 1.00 94.56 111 ASP A N 1
ATOM 799 C CA . ASP A 1 111 ? 20.911 0.498 -27.392 1.00 94.56 111 ASP A CA 1
ATOM 800 C C . ASP A 1 111 ? 20.307 -0.044 -26.083 1.00 94.56 111 ASP A C 1
ATOM 802 O O . ASP A 1 111 ? 19.879 -1.197 -26.021 1.00 94.56 111 ASP A O 1
ATOM 806 N N . ALA A 1 112 ? 20.265 0.787 -25.036 1.00 96.38 112 ALA A N 1
ATOM 807 C CA . ALA A 1 112 ? 19.668 0.418 -23.762 1.00 96.38 112 ALA A CA 1
ATOM 808 C C . ALA A 1 112 ? 18.152 0.207 -23.879 1.00 96.38 112 ALA A C 1
ATOM 810 O O . ALA A 1 112 ? 17.459 0.912 -24.616 1.00 96.38 112 ALA A O 1
ATOM 811 N N . VAL A 1 113 ? 17.625 -0.704 -23.062 1.00 96.50 113 VAL A N 1
ATOM 812 C CA . VAL A 1 113 ? 16.182 -0.907 -22.876 1.00 96.50 113 VAL A CA 1
ATOM 813 C C . VAL A 1 113 ? 15.815 -0.577 -21.434 1.00 96.50 113 VAL A C 1
ATOM 815 O O . VAL A 1 113 ? 16.425 -1.105 -20.507 1.00 96.50 113 VAL A O 1
ATOM 818 N N . ALA A 1 114 ? 14.825 0.292 -21.237 1.00 96.81 114 ALA A N 1
ATOM 819 C CA . ALA A 1 114 ? 14.240 0.528 -19.922 1.00 96.81 114 ALA A CA 1
ATOM 820 C C . ALA A 1 114 ? 13.239 -0.589 -19.591 1.00 96.81 114 ALA A C 1
ATOM 822 O O . ALA A 1 114 ? 12.323 -0.856 -20.369 1.00 96.81 114 ALA A O 1
ATOM 823 N N . ASP A 1 115 ? 13.401 -1.222 -18.434 1.00 95.75 115 ASP A N 1
ATOM 824 C CA . ASP A 1 115 ? 12.542 -2.300 -17.949 1.00 95.75 115 ASP A CA 1
ATOM 825 C C . ASP A 1 115 ? 12.145 -2.081 -16.485 1.00 95.75 115 ASP A C 1
ATOM 827 O O . ASP A 1 115 ? 12.903 -1.534 -15.676 1.00 95.75 115 ASP A O 1
ATOM 831 N N . ARG A 1 116 ? 10.930 -2.500 -16.127 1.00 93.81 116 ARG A N 1
ATOM 832 C CA . ARG A 1 116 ? 10.406 -2.329 -14.772 1.00 93.81 116 ARG A CA 1
ATOM 833 C C . ARG A 1 116 ? 10.766 -3.532 -13.906 1.00 93.81 116 ARG A C 1
ATOM 835 O O . ARG A 1 116 ? 10.171 -4.603 -14.023 1.00 93.81 116 ARG A O 1
ATOM 842 N N . ASP A 1 117 ? 11.646 -3.314 -12.934 1.00 91.44 117 ASP A N 1
ATOM 843 C CA . ASP A 1 117 ? 12.034 -4.336 -11.963 1.00 91.44 117 ASP A CA 1
ATOM 844 C C . ASP A 1 117 ? 11.023 -4.412 -10.803 1.00 91.44 117 ASP A C 1
ATOM 846 O O . ASP A 1 117 ? 11.252 -3.931 -9.688 1.00 91.44 117 ASP A O 1
ATOM 850 N N . ASN A 1 118 ? 9.890 -5.072 -11.066 1.00 86.75 118 ASN A N 1
ATOM 851 C CA . ASN A 1 118 ? 8.810 -5.294 -10.093 1.00 86.75 118 ASN A CA 1
ATOM 852 C C . ASN A 1 118 ? 9.258 -6.079 -8.845 1.00 86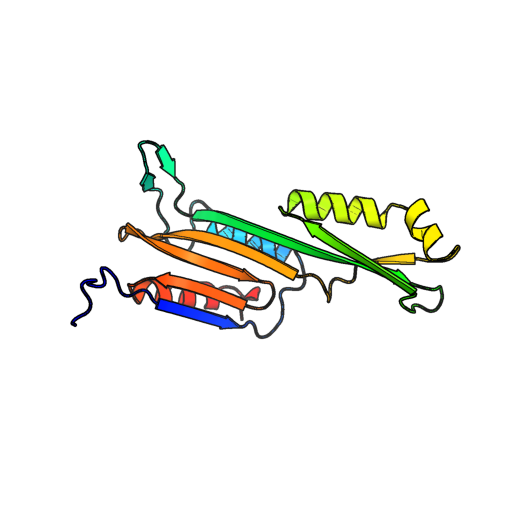.75 118 ASN A C 1
ATOM 854 O O . ASN A 1 118 ? 8.562 -6.093 -7.820 1.00 86.75 118 ASN A O 1
ATOM 858 N N . THR A 1 119 ? 10.403 -6.768 -8.897 1.00 86.81 119 THR A N 1
ATOM 859 C CA . THR A 1 119 ? 10.917 -7.529 -7.747 1.00 86.81 119 THR A CA 1
ATOM 860 C C . THR A 1 119 ? 11.454 -6.606 -6.653 1.00 86.81 119 THR A C 1
ATOM 862 O O . THR A 1 119 ? 11.413 -6.964 -5.473 1.00 86.81 119 THR A O 1
ATOM 865 N N . LYS A 1 120 ? 11.872 -5.389 -7.026 1.00 89.88 120 LYS A N 1
ATOM 866 C CA . LYS A 1 120 ? 12.384 -4.354 -6.118 1.00 89.88 120 LYS A CA 1
ATOM 867 C C . LYS A 1 120 ? 11.333 -3.343 -5.665 1.00 89.88 120 LYS A C 1
ATOM 869 O O . LYS A 1 120 ? 11.632 -2.513 -4.806 1.00 89.88 120 LYS A O 1
ATOM 874 N N . ASP A 1 121 ? 10.113 -3.420 -6.194 1.00 92.12 121 ASP A N 1
ATOM 875 C CA . ASP A 1 121 ? 9.023 -2.537 -5.780 1.00 92.12 121 ASP A CA 1
ATOM 876 C C . ASP A 1 121 ? 8.752 -2.668 -4.271 1.00 92.12 121 ASP A C 1
ATOM 878 O O . ASP A 1 121 ? 8.703 -3.768 -3.709 1.00 92.12 121 ASP A O 1
ATOM 882 N N . SER A 1 122 ? 8.531 -1.539 -3.604 1.00 94.12 122 SER A N 1
ATOM 883 C CA . SER A 1 122 ? 8.161 -1.500 -2.188 1.00 94.12 122 SER A CA 1
ATOM 884 C C . SER A 1 122 ? 6.955 -0.599 -2.020 1.00 94.12 122 SER A C 1
ATOM 886 O O . SER A 1 122 ? 7.007 0.574 -2.377 1.00 94.12 122 SER A O 1
ATOM 888 N N . TRP A 1 123 ? 5.867 -1.143 -1.490 1.00 96.38 123 TRP A N 1
ATOM 889 C CA . TRP A 1 123 ? 4.630 -0.403 -1.264 1.00 96.38 123 TRP A CA 1
ATOM 890 C C . TRP A 1 123 ? 4.312 -0.422 0.216 1.00 96.38 123 TRP A C 1
ATOM 892 O O . TRP A 1 123 ? 4.475 -1.453 0.876 1.00 96.38 123 TRP A O 1
ATOM 902 N N . ASN A 1 124 ? 3.873 0.720 0.723 1.00 97.12 124 ASN A N 1
ATOM 903 C CA . ASN A 1 124 ? 3.467 0.870 2.101 1.00 97.12 124 ASN A CA 1
ATOM 904 C C . ASN A 1 124 ? 2.244 1.770 2.184 1.00 97.12 124 ASN A C 1
ATOM 906 O O . ASN A 1 124 ? 2.278 2.923 1.756 1.00 97.12 124 ASN A O 1
ATOM 910 N N . VAL A 1 125 ? 1.182 1.242 2.776 1.00 98.38 125 VAL A N 1
ATOM 911 C CA . VAL A 1 125 ? -0.032 1.999 3.063 1.00 98.38 125 VAL A CA 1
ATOM 912 C C . VAL A 1 125 ? -0.364 1.801 4.523 1.00 98.38 125 VAL A C 1
ATOM 914 O O . VAL A 1 125 ? -0.581 0.678 4.977 1.00 98.38 125 VAL A O 1
ATOM 917 N N . ARG A 1 126 ? -0.425 2.901 5.268 1.00 98.38 126 ARG A N 1
ATOM 918 C CA . ARG A 1 126 ? -0.890 2.894 6.646 1.00 98.38 126 ARG A CA 1
ATOM 919 C C . ARG A 1 126 ? -2.314 3.416 6.697 1.00 98.38 126 ARG A C 1
ATOM 921 O O . ARG A 1 126 ? -2.576 4.581 6.403 1.00 98.38 126 ARG A O 1
ATOM 928 N N . LEU A 1 127 ? -3.221 2.554 7.120 1.00 98.44 127 LEU A N 1
ATOM 929 C CA . LEU A 1 127 ? -4.616 2.871 7.370 1.00 98.44 127 LEU A CA 1
ATOM 930 C C . LEU A 1 127 ? -4.810 3.196 8.846 1.00 98.44 127 LEU A C 1
ATOM 932 O O . LEU A 1 127 ? -4.272 2.514 9.720 1.00 98.44 127 LEU A O 1
ATOM 936 N N . LYS A 1 128 ? -5.588 4.239 9.109 1.00 98.25 128 LYS A N 1
ATOM 937 C CA . LYS A 1 128 ? -6.153 4.557 10.416 1.00 98.25 128 LYS A CA 1
ATOM 938 C C . LYS A 1 128 ? -7.583 4.038 10.436 1.00 98.25 128 LYS A C 1
ATOM 940 O O . LYS A 1 128 ? -8.350 4.358 9.528 1.00 98.25 128 LYS A O 1
ATOM 945 N N . ILE A 1 129 ? -7.917 3.262 11.460 1.00 98.38 129 ILE A N 1
ATOM 946 C CA . ILE A 1 129 ? -9.204 2.578 11.567 1.00 98.38 129 ILE A CA 1
ATOM 947 C C . ILE A 1 129 ? -9.848 2.914 12.906 1.00 98.38 129 ILE A C 1
ATOM 949 O O . ILE A 1 129 ? -9.183 2.854 13.939 1.00 98.38 129 ILE A O 1
ATOM 953 N N . HIS A 1 130 ? -11.127 3.274 12.867 1.00 98.00 130 HIS A N 1
ATOM 954 C CA . HIS A 1 130 ? -11.965 3.504 14.037 1.00 98.00 130 HIS A CA 1
ATOM 955 C C . HIS A 1 130 ? -12.902 2.307 14.242 1.00 98.00 130 HIS A C 1
ATOM 957 O O . HIS A 1 130 ? -13.785 2.048 13.420 1.00 98.00 130 HIS A O 1
ATOM 963 N N . ASP A 1 131 ? -12.683 1.554 15.319 1.00 97.56 131 ASP A N 1
ATOM 964 C CA . ASP A 1 131 ? -13.537 0.430 15.708 1.00 97.56 131 ASP A CA 1
ATOM 965 C C . ASP A 1 131 ? -14.847 0.945 16.344 1.00 97.56 131 ASP A C 1
ATOM 967 O O . ASP A 1 131 ? -14.840 1.982 17.013 1.00 97.56 131 ASP A O 1
ATOM 971 N N . PRO A 1 132 ? -15.975 0.221 16.217 1.00 96.00 132 PRO A N 1
ATOM 972 C CA . PRO A 1 132 ? -17.233 0.568 16.884 1.00 96.00 132 PRO A CA 1
ATOM 973 C C . PRO A 1 132 ? -17.150 0.761 18.403 1.00 96.00 132 PRO A C 1
ATOM 975 O O . PRO A 1 132 ? -18.018 1.414 18.978 1.00 96.00 132 PRO A O 1
ATOM 978 N N . THR A 1 133 ? -16.132 0.204 19.063 1.00 94.50 133 THR A N 1
ATOM 979 C CA . THR A 1 133 ? -15.858 0.424 20.493 1.00 94.50 133 THR A CA 1
ATOM 980 C C . THR A 1 133 ? -15.349 1.835 20.814 1.00 94.50 133 THR A C 1
ATOM 982 O O . THR A 1 133 ? -15.298 2.202 21.985 1.00 94.50 133 THR A O 1
ATOM 985 N N . GLY A 1 134 ? -14.999 2.636 19.800 1.00 94.06 134 GLY A N 1
ATOM 986 C CA . GLY A 1 134 ? -14.387 3.962 19.934 1.00 94.06 134 GLY A CA 1
ATOM 987 C C . GLY A 1 134 ? -12.857 3.947 19.852 1.00 94.06 134 GLY A C 1
ATOM 988 O O . GLY A 1 134 ? -12.221 5.001 19.862 1.00 94.06 134 GLY A O 1
ATOM 989 N N . GLU A 1 135 ? -12.252 2.761 19.779 1.00 95.88 135 GLU A N 1
ATOM 990 C CA . GLU A 1 135 ? -10.807 2.596 19.704 1.00 95.88 135 GLU A CA 1
ATOM 991 C C . GLU A 1 135 ? -10.272 2.949 18.308 1.00 95.88 135 GLU A C 1
ATOM 993 O O . GLU A 1 135 ? -10.878 2.624 17.284 1.00 95.88 135 GLU A O 1
ATOM 998 N N . ILE A 1 136 ? -9.104 3.595 18.258 1.00 97.06 136 ILE A N 1
ATOM 999 C CA . ILE A 1 136 ? -8.404 3.894 17.007 1.00 97.06 136 ILE A CA 1
ATOM 1000 C C . ILE A 1 136 ? -7.118 3.084 16.950 1.00 97.06 136 ILE A C 1
ATOM 1002 O O . ILE A 1 136 ? -6.211 3.286 17.757 1.00 97.06 136 ILE A O 1
ATOM 1006 N N . TYR A 1 137 ? -7.000 2.256 15.920 1.00 98.06 137 TYR A N 1
ATOM 1007 C CA . TYR A 1 137 ? -5.814 1.455 15.648 1.00 98.06 137 TYR A CA 1
ATOM 1008 C C . TYR A 1 137 ? -5.319 1.682 14.218 1.00 98.06 137 TYR A C 1
ATOM 1010 O O . TYR A 1 137 ? -5.949 2.363 13.402 1.00 98.06 137 TYR A O 1
ATOM 1018 N N . PHE A 1 138 ? -4.145 1.134 13.911 1.00 98.50 138 PHE A N 1
ATOM 1019 C CA . PHE A 1 138 ? -3.536 1.269 12.592 1.00 98.50 138 PHE A CA 1
ATOM 1020 C C . PHE A 1 138 ? -3.223 -0.082 11.977 1.00 98.50 138 PHE A C 1
ATOM 1022 O O . PHE A 1 138 ? -2.630 -0.933 12.642 1.00 98.50 138 PHE A O 1
ATOM 1029 N N . LEU A 1 139 ? -3.519 -0.212 10.683 1.00 98.44 139 LEU A N 1
ATOM 1030 C CA . LEU A 1 139 ? -3.019 -1.289 9.835 1.00 98.44 139 LEU A CA 1
ATOM 1031 C C . LEU A 1 139 ? -1.962 -0.738 8.889 1.00 98.44 139 LEU A C 1
ATOM 1033 O O . LEU A 1 139 ? -2.226 0.165 8.104 1.00 98.44 139 LEU A O 1
ATOM 1037 N N . ASN A 1 140 ? -0.756 -1.280 8.966 1.00 98.31 140 ASN A N 1
ATOM 1038 C CA . ASN A 1 140 ? 0.325 -0.992 8.042 1.00 98.31 140 ASN A CA 1
ATOM 1039 C C . ASN A 1 140 ? 0.460 -2.161 7.067 1.00 98.31 140 ASN A C 1
ATOM 1041 O O . ASN A 1 140 ? 0.880 -3.251 7.459 1.00 98.31 140 ASN A O 1
ATOM 1045 N N . PHE A 1 141 ? 0.091 -1.909 5.818 1.00 96.94 141 PHE A N 1
ATOM 1046 C CA . PHE A 1 141 ? 0.114 -2.852 4.713 1.00 96.94 141 PHE A CA 1
ATOM 1047 C C . PHE A 1 141 ? 1.390 -2.690 3.901 1.00 96.94 141 PHE A C 1
ATOM 1049 O O . PHE A 1 141 ? 1.700 -1.591 3.438 1.00 96.94 141 PHE A O 1
ATOM 1056 N N . THR A 1 142 ? 2.105 -3.789 3.683 1.00 97.19 142 THR A N 1
ATOM 1057 C CA . THR A 1 142 ? 3.194 -3.865 2.709 1.00 97.19 142 THR A CA 1
ATOM 1058 C C . THR A 1 142 ? 2.963 -5.017 1.742 1.00 97.19 142 THR A C 1
ATOM 1060 O O . THR A 1 142 ? 2.005 -5.774 1.864 1.00 97.19 142 THR A O 1
ATOM 1063 N N . ARG A 1 143 ? 3.859 -5.187 0.768 1.00 95.69 143 ARG A N 1
ATOM 1064 C CA . ARG A 1 143 ? 3.829 -6.358 -0.120 1.00 95.69 143 ARG A CA 1
ATOM 1065 C C . ARG A 1 143 ? 4.081 -7.681 0.605 1.00 95.69 143 ARG A C 1
ATOM 1067 O O . ARG A 1 143 ? 3.820 -8.722 0.021 1.00 95.69 143 ARG A O 1
ATOM 1074 N N . LYS A 1 144 ? 4.670 -7.658 1.802 1.00 96.12 144 LYS A N 1
ATOM 1075 C CA . LYS A 1 144 ? 5.209 -8.851 2.480 1.00 96.12 144 LYS A CA 1
ATOM 1076 C C . LYS A 1 144 ? 4.591 -9.098 3.847 1.00 96.12 144 LYS A C 1
ATOM 1078 O O . LYS A 1 144 ? 4.772 -10.174 4.407 1.00 96.12 144 LYS A O 1
ATOM 1083 N N . ASP A 1 145 ? 3.946 -8.092 4.418 1.00 97.19 145 ASP A N 1
ATOM 1084 C CA . ASP A 1 145 ? 3.366 -8.187 5.740 1.00 97.19 145 ASP A CA 1
ATOM 1085 C C . ASP A 1 145 ? 2.191 -7.233 5.941 1.00 97.19 145 ASP A C 1
ATOM 1087 O O . ASP A 1 145 ? 2.035 -6.211 5.267 1.00 97.19 145 ASP A O 1
ATOM 1091 N N . LEU A 1 146 ? 1.382 -7.604 6.925 1.00 97.94 146 LEU A N 1
ATOM 1092 C CA . LEU A 1 146 ? 0.358 -6.787 7.539 1.00 97.94 146 LEU A CA 1
ATOM 1093 C C . LEU A 1 146 ? 0.719 -6.614 9.010 1.00 97.94 146 LEU A C 1
ATOM 1095 O O . LEU A 1 146 ? 0.867 -7.589 9.749 1.00 97.94 146 LEU A O 1
ATOM 1099 N N . ARG A 1 147 ? 0.840 -5.369 9.462 1.00 98.31 147 ARG A N 1
ATOM 1100 C CA . ARG A 1 147 ? 1.065 -5.051 10.872 1.00 98.31 147 ARG A CA 1
ATOM 1101 C C . ARG A 1 147 ? -0.105 -4.269 11.444 1.00 98.31 147 ARG A C 1
ATOM 1103 O O . ARG A 1 147 ? -0.420 -3.196 10.944 1.00 98.31 147 ARG A O 1
ATOM 1110 N N . ILE A 1 148 ? -0.663 -4.756 12.544 1.00 98.50 148 ILE A N 1
ATOM 1111 C CA . ILE A 1 148 ? -1.606 -4.019 13.383 1.00 98.50 148 ILE A CA 1
ATOM 1112 C C . ILE A 1 148 ? -0.869 -3.370 14.559 1.00 98.50 148 ILE A C 1
ATOM 1114 O O . ILE A 1 148 ? 0.082 -3.930 15.111 1.00 98.50 148 ILE A O 1
ATOM 1118 N N . SER A 1 149 ? -1.275 -2.162 14.940 1.00 98.19 149 SER A N 1
ATOM 1119 C CA . SER A 1 149 ? -0.690 -1.432 16.069 1.00 98.19 149 SER A CA 1
ATOM 1120 C C . SER A 1 149 ? -1.690 -0.495 16.729 1.00 98.19 149 SER A C 1
ATOM 1122 O O . SER A 1 149 ? -2.668 -0.102 16.098 1.00 98.19 149 SER A O 1
ATOM 1124 N N . SER A 1 150 ? -1.376 -0.104 17.965 1.00 96.94 150 SER A N 1
ATOM 1125 C CA . SER A 1 150 ? -2.165 0.822 18.783 1.00 96.94 150 SER A CA 1
ATOM 1126 C C . SER A 1 150 ? -3.513 0.266 19.233 1.00 96.94 150 SER A C 1
ATOM 1128 O O . SER A 1 150 ? -4.371 1.058 19.593 1.00 96.94 150 SER A O 1
ATOM 1130 N N . TYR A 1 151 ? -3.682 -1.063 19.226 1.00 97.31 151 TYR A N 1
ATOM 1131 C CA . TYR A 1 151 ? -4.918 -1.673 19.703 1.00 97.31 151 TYR A CA 1
ATOM 1132 C C . TYR A 1 151 ? -4.828 -2.078 21.181 1.00 97.31 151 TYR A C 1
ATOM 1134 O O . TYR A 1 151 ? -3.762 -2.491 21.633 1.00 97.31 151 TYR A O 1
ATOM 1142 N N . GLU A 1 152 ? -5.916 -2.008 21.935 1.00 96.00 152 GLU A N 1
ATOM 1143 C CA . GLU A 1 152 ? -6.006 -2.459 23.330 1.00 96.00 152 GLU A CA 1
ATOM 1144 C C . GLU A 1 152 ? -6.849 -3.733 23.434 1.00 96.00 152 GLU A C 1
ATOM 1146 O O . GLU A 1 152 ? -6.450 -4.707 24.088 1.00 96.00 152 GLU A O 1
ATOM 1151 N N . ASN A 1 153 ? -7.991 -3.750 22.740 1.00 94.94 153 ASN A N 1
ATOM 1152 C CA . ASN A 1 153 ? -8.938 -4.855 22.760 1.00 94.94 153 ASN A CA 1
ATOM 1153 C C . ASN A 1 153 ? -8.493 -6.023 21.860 1.00 94.94 153 ASN A C 1
ATOM 1155 O O . ASN A 1 153 ? -8.375 -5.887 20.642 1.00 94.94 153 ASN A O 1
ATOM 1159 N N . ASP A 1 154 ? -8.321 -7.217 22.436 1.00 96.31 154 ASP A N 1
ATOM 1160 C CA . ASP A 1 154 ? -7.908 -8.415 21.685 1.00 96.31 154 ASP A CA 1
ATOM 1161 C C . ASP A 1 154 ? -8.958 -8.884 20.664 1.00 96.31 154 ASP A C 1
ATOM 1163 O O . ASP A 1 154 ? -8.613 -9.550 19.687 1.00 96.31 154 ASP A O 1
ATOM 1167 N N . ALA A 1 155 ? -10.223 -8.477 20.818 1.00 97.06 155 ALA A N 1
ATOM 1168 C CA . ALA A 1 155 ? -11.250 -8.717 19.808 1.00 97.06 155 ALA A CA 1
ATOM 1169 C C . ALA A 1 155 ? -10.938 -8.006 18.478 1.00 97.06 155 ALA A C 1
ATOM 1171 O O . ALA A 1 155 ? -11.324 -8.507 17.424 1.00 97.06 155 ALA A O 1
ATOM 1172 N N . ILE A 1 156 ? -10.221 -6.874 18.499 1.00 97.56 156 ILE A N 1
ATOM 1173 C CA . ILE A 1 156 ? -9.786 -6.181 17.277 1.00 97.56 156 ILE A CA 1
ATOM 1174 C C . ILE A 1 156 ? -8.751 -7.028 16.540 1.00 97.56 156 ILE A C 1
ATOM 1176 O O . ILE A 1 156 ? -8.883 -7.238 15.335 1.00 97.56 156 ILE A O 1
ATOM 1180 N N . LEU A 1 157 ? -7.759 -7.570 17.258 1.00 98.00 157 LEU A N 1
ATOM 1181 C CA . LEU A 1 157 ? -6.783 -8.480 16.661 1.00 98.00 157 LEU A CA 1
ATOM 1182 C C . LEU A 1 157 ? -7.481 -9.700 16.054 1.00 98.00 157 LEU A C 1
ATOM 1184 O O . LEU A 1 157 ? -7.211 -10.028 14.905 1.00 98.00 157 LEU A O 1
ATOM 1188 N N . ALA A 1 158 ? -8.402 -10.329 16.789 1.00 97.81 158 ALA A N 1
ATOM 1189 C CA . ALA A 1 158 ? -9.125 -11.506 16.310 1.00 97.81 158 ALA A CA 1
ATOM 1190 C C . ALA A 1 158 ? -9.942 -11.224 15.034 1.00 97.81 158 ALA A C 1
ATOM 1192 O O . ALA A 1 158 ? -9.932 -12.037 14.114 1.00 97.81 158 ALA A O 1
ATOM 1193 N N . LYS A 1 159 ? -10.609 -10.062 14.939 1.00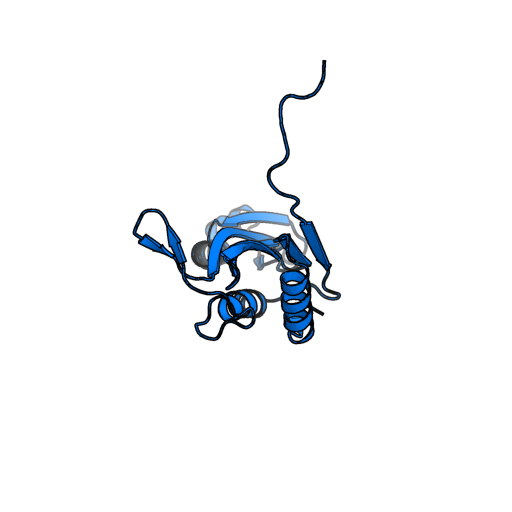 97.56 159 LYS A N 1
ATOM 1194 C CA . LYS A 1 159 ? -11.320 -9.642 13.716 1.00 97.56 159 LYS A CA 1
ATOM 1195 C C . LYS A 1 159 ? -10.367 -9.459 12.535 1.00 97.56 159 LYS A C 1
ATOM 1197 O O . LYS A 1 159 ? -10.666 -9.916 11.436 1.00 97.56 159 LYS A O 1
ATOM 1202 N N . VAL A 1 160 ? -9.240 -8.779 12.753 1.00 97.62 160 VAL A N 1
ATOM 1203 C CA . VAL A 1 160 ? -8.246 -8.523 11.698 1.00 97.62 160 VAL A CA 1
ATOM 1204 C C . VAL A 1 160 ? -7.605 -9.824 11.223 1.00 97.62 160 VAL A C 1
ATOM 1206 O O . VAL A 1 160 ? -7.419 -9.994 10.022 1.00 97.62 160 VAL A O 1
ATOM 1209 N N . ASP A 1 161 ? -7.312 -10.744 12.140 1.00 97.62 161 ASP A N 1
ATOM 1210 C CA . ASP A 1 161 ? -6.749 -12.059 11.831 1.00 97.62 161 ASP A CA 1
ATOM 1211 C C . ASP A 1 161 ? -7.739 -12.920 11.030 1.00 97.62 161 ASP A C 1
ATOM 1213 O O . ASP A 1 161 ? -7.398 -13.403 9.952 1.00 97.62 161 ASP A O 1
ATOM 1217 N N . ALA A 1 162 ? -9.002 -12.996 11.472 1.00 97.19 162 ALA A N 1
ATOM 1218 C CA . ALA A 1 162 ? -10.058 -13.731 10.772 1.00 97.19 162 ALA A CA 1
ATOM 1219 C C . ALA A 1 162 ? -10.356 -13.162 9.376 1.00 97.19 162 ALA A C 1
ATOM 1221 O O . ALA A 1 162 ? -10.590 -13.914 8.430 1.00 97.19 162 ALA A O 1
ATOM 1222 N N . TRP A 1 163 ? -10.337 -11.834 9.224 1.00 96.50 163 TRP A N 1
ATOM 1223 C CA . TRP A 1 163 ? -10.432 -11.211 7.908 1.00 96.50 163 TRP A CA 1
ATOM 1224 C C . TRP A 1 163 ? -9.234 -11.587 7.033 1.00 96.50 163 TRP A C 1
ATOM 1226 O O . TRP A 1 163 ? -9.429 -12.006 5.894 1.00 96.50 163 TRP A O 1
ATOM 1236 N N . ALA A 1 164 ? -8.012 -11.461 7.558 1.00 96.50 164 ALA A N 1
ATOM 1237 C CA . ALA A 1 164 ? -6.801 -11.735 6.797 1.00 96.50 164 ALA A CA 1
ATOM 1238 C C . ALA A 1 164 ? -6.723 -13.201 6.336 1.00 96.50 164 ALA A C 1
ATOM 1240 O O . ALA A 1 164 ? -6.293 -13.445 5.212 1.00 96.50 164 ALA A O 1
ATOM 1241 N N . ASP A 1 165 ? -7.209 -14.156 7.138 1.00 96.56 165 ASP A N 1
ATOM 1242 C CA . ASP A 1 165 ? -7.323 -15.573 6.756 1.00 96.56 165 ASP A CA 1
ATOM 1243 C C . ASP A 1 165 ? -8.211 -15.786 5.527 1.00 96.56 165 ASP A C 1
ATOM 1245 O O . ASP A 1 165 ? -7.928 -16.649 4.695 1.00 96.56 165 ASP A O 1
ATOM 1249 N N . GLY A 1 166 ? -9.263 -14.978 5.377 1.00 95.06 166 GLY A N 1
ATOM 1250 C CA . GLY A 1 166 ? -10.165 -15.026 4.228 1.00 95.06 166 GLY A CA 1
ATOM 1251 C C . GLY A 1 166 ? -9.599 -14.404 2.948 1.00 95.06 166 GLY A C 1
ATOM 1252 O O . GLY A 1 166 ? -10.210 -14.542 1.887 1.00 95.06 166 GLY A O 1
ATOM 1253 N N . VAL A 1 167 ? -8.454 -13.717 3.010 1.00 95.00 167 VAL A N 1
ATOM 1254 C CA . VAL A 1 167 ? -7.869 -13.016 1.863 1.00 95.00 167 VAL A CA 1
ATOM 1255 C C . VAL A 1 167 ? -6.662 -13.785 1.334 1.00 95.00 167 VAL A C 1
ATOM 1257 O O . VAL A 1 167 ? -5.565 -13.712 1.879 1.00 95.00 167 VAL A O 1
ATOM 1260 N N . ASN A 1 168 ? -6.836 -14.455 0.191 1.00 91.69 168 ASN A N 1
ATOM 1261 C CA . ASN A 1 168 ? -5.803 -15.306 -0.416 1.00 91.69 168 ASN A CA 1
ATOM 1262 C C . ASN A 1 168 ? -4.436 -14.627 -0.598 1.00 91.69 168 ASN A C 1
ATOM 1264 O O . ASN A 1 168 ? -3.417 -15.293 -0.481 1.00 91.69 168 ASN A O 1
ATOM 1268 N N . SER A 1 169 ? -4.383 -13.321 -0.889 1.00 90.38 169 SER A N 1
ATOM 1269 C CA . SER A 1 169 ? -3.109 -12.610 -1.077 1.00 90.38 169 SER A CA 1
ATOM 1270 C C . SER A 1 169 ? -2.344 -12.318 0.221 1.00 90.38 169 SER A C 1
ATOM 1272 O O . SER A 1 169 ? -1.254 -11.755 0.147 1.00 90.38 169 SER A O 1
ATOM 1274 N N . LEU A 1 170 ? -2.926 -12.613 1.389 1.00 92.25 170 LEU A N 1
ATOM 1275 C CA . LEU A 1 170 ? -2.347 -12.349 2.715 1.00 92.25 170 LEU A CA 1
ATOM 1276 C C . LEU A 1 170 ? -1.890 -13.624 3.438 1.00 92.25 170 LEU A C 1
ATOM 1278 O O . LEU A 1 170 ? -1.426 -13.533 4.577 1.00 92.25 170 LEU A O 1
ATOM 1282 N N . ASN A 1 171 ? -2.022 -14.781 2.785 1.00 87.12 171 ASN A N 1
ATOM 1283 C CA . ASN A 1 171 ? -1.658 -16.096 3.305 1.00 87.12 171 ASN A CA 1
ATOM 1284 C C . ASN A 1 171 ? -0.404 -16.616 2.607 1.00 87.12 171 ASN A C 1
ATOM 1286 O O . ASN A 1 171 ? -0.291 -16.486 1.372 1.00 87.12 171 ASN A O 1
#